Protein 6MU0 (pdb70)

Foldseek 3Di:
DAPEEEEEEEALLCPVLRVVQQVVVVVVVHHYHYPDDPDHDPPDDQLVGLCVRLVVCLVVVLGYAYEYEQQQPPSQVNSLVHQSAQEDEDQALVCLLVCCQQVVGRYYTYHSNRHDSVRVNSSVVNNVPHHHNDDVSVVVNVVVNCVVVPD

CATH classification: 3.40.1400.10

Radius of gyration: 14.33 Å; Cα contacts (8 Å, |Δi|>4): 306; chains: 1; bounding box: 31×39×44 Å

Sequence (151 aa):
HMSFNIFIASDHTGLTLKKIISSSEHLKTKQFNVVDLGPNYFDANDDYPDFAFLVADKVKKNSDKDLGILIGTGVGVCMMAANKVKGVLAALLVVSEKTAALARRQHDNANVLCLSSRFVTDSEENIKIVDDFLKANFEGGRHQRRIIDKIIIRYEKET

Organism: Mycoplasma genitalium (strain ATCC 33530 / DSM 19775 / NCTC 10195 / G37) (NCBI:txid243273)

Structure (mmCIF, N/CA/C/O backbone):
data_6MU0
#
_entry.id   6MU0
#
_cell.length_a   45.350
_cell.length_b   45.350
_cell.length_c   138.510
_cell.angle_alpha   90.000
_cell.angle_beta   90.000
_cell.angle_gamma   90.000
#
_symmetry.space_group_name_H-M   'P 43 21 2'
#
loop_
_entity.id
_entity.type
_entity.pdbx_description
1 polymer 'Probable ribose-5-phosphate isomerase B'
2 non-polymer RIBULOSE-5-PHOSPHATE
3 water water
#
loop_
_atom_site.group_PDB
_atom_site.id
_atom_site.type_symbol
_atom_site.label_atom_id
_atom_site.label_alt_id
_atom_site.label_comp_id
_atom_site.label_asym_id
_atom_site.label_entity_id
_atom_site.label_seq_id
_atom_site.pdbx_PDB_ins_code
_atom_site.Cartn_x
_atom_site.Cartn_y
_atom_site.Cartn_z
_atom_site.occupancy
_atom_site.B_iso_or_equiv
_atom_site.auth_seq_id
_atom_site.auth_comp_id
_atom_site.auth_asym_id
_atom_site.auth_atom_id
_atom_site.pdbx_PDB_model_num
ATOM 1 N N . HIS A 1 8 ? -8.222 1.342 0.603 1.00 44.67 0 HIS A N 1
ATOM 2 C CA . HIS A 1 8 ? -6.845 1.286 0.126 1.00 45.08 0 HIS A CA 1
ATOM 3 C C . HIS A 1 8 ? -5.917 2.026 1.080 1.00 44.81 0 HIS A C 1
ATOM 4 O O . HIS A 1 8 ? -6.334 2.951 1.776 1.00 45.28 0 HIS A O 1
ATOM 6 N N . MET A 1 9 ? -4.651 1.616 1.105 1.00 43.98 1 MET A N 1
ATOM 7 C CA . MET A 1 9 ? -3.688 2.157 2.055 1.00 42.52 1 MET A CA 1
ATOM 8 C C . MET A 1 9 ? -3.092 3.491 1.623 1.00 39.35 1 MET A C 1
ATOM 9 O O . MET A 1 9 ? -2.289 4.058 2.371 1.00 39.98 1 MET A O 1
ATOM 11 N N . SER A 1 10 ? -3.463 4.012 0.456 1.00 35.12 2 SER A N 1
ATOM 12 C CA . SER A 1 10 ? -2.832 5.212 -0.078 1.00 31.71 2 SER A CA 1
ATOM 13 C C . SER A 1 10 ? -3.542 6.505 0.308 1.00 25.58 2 SER A C 1
ATOM 14 O O . SER A 1 10 ? -3.086 7.582 -0.091 1.00 27.40 2 SER A O 1
ATOM 17 N N . PHE A 1 11 ? -4.634 6.439 1.068 1.00 18.31 3 PHE A N 1
ATOM 18 C CA . PHE A 1 11 ? -5.371 7.639 1.438 1.00 13.90 3 PHE A CA 1
ATOM 19 C C . PHE A 1 11 ? -6.062 7.404 2.772 1.00 11.34 3 PHE A C 1
ATOM 20 O O . PHE A 1 11 ? -6.204 6.267 3.227 1.00 12.18 3 PHE A O 1
ATOM 28 N N . ASN A 1 12 ? -6.509 8.499 3.380 1.00 10.57 4 ASN A N 1
ATOM 29 C CA . ASN A 1 12 ? -7.219 8.476 4.647 1.00 9.92 4 ASN A CA 1
ATOM 30 C C . ASN A 1 12 ? -8.668 8.895 4.442 1.00 9.37 4 ASN A C 1
ATOM 31 O O . ASN A 1 12 ? -8.972 9.748 3.602 1.00 9.98 4 ASN A O 1
ATOM 36 N N . ILE A 1 13 ? -9.549 8.284 5.231 1.00 8.90 5 ILE A N 1
ATOM 37 C CA . ILE A 1 13 ? -10.949 8.687 5.347 1.00 9.36 5 ILE A CA 1
ATOM 38 C C . ILE A 1 13 ? -11.135 9.293 6.729 1.00 9.18 5 ILE A C 1
ATOM 39 O O . ILE A 1 13 ? -10.909 8.620 7.742 1.00 10.71 5 ILE A O 1
ATOM 44 N N . PHE A 1 14 ? -11.546 10.555 6.776 1.00 8.09 6 PHE A N 1
ATOM 45 C CA . PHE A 1 14 ? -11.795 11.261 8.027 1.00 8.42 6 PHE A CA 1
ATOM 46 C C . PHE A 1 14 ? -13.297 11.292 8.268 1.00 8.04 6 PHE A C 1
ATOM 47 O O . PHE A 1 14 ? -14.061 11.658 7.371 1.00 9.37 6 PHE A O 1
ATOM 55 N N . ILE A 1 15 ? -13.722 10.919 9.472 1.00 7.72 7 ILE A N 1
ATOM 56 C CA . ILE A 1 15 ? -15.141 10.830 9.795 1.00 7.64 7 ILE A CA 1
ATOM 57 C C . ILE A 1 15 ? -15.431 11.605 11.072 1.00 7.77 7 ILE A C 1
ATOM 58 O O . ILE A 1 15 ? -14.658 11.564 12.035 1.00 8.30 7 ILE A O 1
ATOM 63 N N . ALA A 1 16 ? -16.556 12.314 11.076 1.00 7.19 8 ALA A N 1
ATOM 64 C CA . ALA A 1 16 ? -17.020 13.018 12.259 1.00 7.87 8 ALA A CA 1
ATOM 65 C C . ALA A 1 16 ? -18.533 13.172 12.186 1.00 7.41 8 ALA A C 1
ATOM 66 O O . ALA A 1 16 ? -19.159 12.926 11.152 1.00 7.72 8 ALA A O 1
ATOM 68 N N . SER A 1 17 ? -19.117 13.618 13.293 1.00 8.05 9 SER A N 1
ATOM 69 C CA . SER A 1 17 ? -20.552 13.849 13.356 1.00 7.96 9 SER A CA 1
ATOM 70 C C . SER A 1 17 ? -20.809 14.973 14.344 1.00 8.00 9 SER A C 1
ATOM 71 O O . SER A 1 17 ? -19.881 15.527 14.934 1.00 9.26 9 SER A O 1
ATOM 74 N N . ASP A 1 18 ? -22.080 15.315 14.539 1.00 7.78 10 ASP A N 1
ATOM 75 C CA . ASP A 1 18 ? -22.461 15.976 15.775 1.00 8.60 10 ASP A CA 1
ATOM 76 C C . ASP A 1 18 ? -23.056 14.942 16.729 1.00 8.24 10 ASP A C 1
ATOM 77 O O . ASP A 1 18 ? -22.997 13.728 16.488 1.00 8.14 10 ASP A O 1
ATOM 82 N N . HIS A 1 19 ? -23.636 15.432 17.827 1.00 8.19 11 HIS A N 1
ATOM 83 C CA . HIS A 1 19 ? -24.209 14.569 18.853 1.00 8.89 11 HIS A CA 1
ATOM 84 C C . HIS A 1 19 ? -25.272 13.616 18.327 1.00 8.98 11 HIS A C 1
ATOM 85 O O . HIS A 1 19 ? -25.573 12.632 19.008 1.00 11.29 11 HIS A O 1
ATOM 92 N N . THR A 1 20 ? -25.872 13.890 17.164 1.00 8.18 12 THR A N 1
ATOM 93 C CA . THR A 1 20 ? -26.940 13.026 16.668 1.00 8.82 12 THR A CA 1
ATOM 94 C C . THR A 1 20 ? -26.420 11.740 16.047 1.00 9.59 12 THR A C 1
ATOM 95 O O . THR A 1 20 ? -27.221 10.838 15.785 1.00 11.04 12 THR A O 1
ATOM 99 N N . GLY A 1 21 ? -25.122 11.640 15.783 1.00 9.74 13 GLY A N 1
ATOM 100 C CA . GLY A 1 21 ? -24.641 10.584 14.916 1.00 9.85 13 GLY A CA 1
ATOM 101 C C . GLY A 1 21 ? -23.568 9.667 15.468 1.00 9.32 13 GLY A C 1
ATOM 102 O O . GLY A 1 21 ? -22.869 9.016 14.687 1.00 9.83 13 GLY A O 1
ATOM 103 N N . LEU A 1 22 ? -23.435 9.573 16.797 1.00 9.91 14 LEU A N 1
ATOM 104 C CA . LEU A 1 22 ? -22.308 8.831 17.361 1.00 10.45 14 LEU A CA 1
ATOM 105 C C . LEU A 1 22 ? -22.397 7.334 17.083 1.00 10.07 14 LEU A C 1
ATOM 106 O O . LEU A 1 22 ? -21.375 6.693 16.804 1.00 10.37 14 LEU A O 1
ATOM 111 N N . THR A 1 23 ? -23.590 6.745 17.208 1.00 10.43 15 THR A N 1
ATOM 112 C CA . THR A 1 23 ? -23.722 5.311 16.966 1.00 11.62 15 THR A CA 1
ATOM 113 C C . THR A 1 23 ? -23.396 4.979 15.514 1.00 9.88 15 THR A C 1
ATOM 114 O O . THR A 1 23 ? -22.636 4.047 15.227 1.00 10.87 15 THR A O 1
ATOM 118 N N . LEU A 1 24 ? -23.973 5.736 14.580 1.00 10.17 16 LEU A N 1
ATOM 119 C CA . LEU A 1 24 ? -23.696 5.507 13.168 1.00 9.80 16 LEU A CA 1
ATOM 120 C C . LEU A 1 24 ? -22.220 5.710 12.856 1.00 8.68 16 LEU A C 1
ATOM 121 O O . LEU A 1 24 ? -21.631 4.943 12.085 1.00 9.00 16 LEU A O 1
ATOM 126 N N . LYS A 1 25 ? -21.602 6.734 13.451 1.00 8.97 17 LYS A N 1
ATOM 127 C CA . LYS A 1 25 ? -20.188 6.986 13.198 1.00 8.55 17 LYS A CA 1
ATOM 128 C C . LYS A 1 25 ? -19.334 5.779 13.573 1.00 8.43 17 LYS A C 1
ATOM 129 O O . LYS A 1 25 ? -18.441 5.384 12.814 1.00 9.24 17 LYS A O 1
ATOM 135 N N . LYS A 1 26 ? -19.588 5.177 14.742 1.00 8.81 18 LYS A N 1
ATOM 136 C CA . LYS A 1 26 ? -18.807 3.997 15.117 1.00 10.03 18 LYS A CA 1
ATOM 137 C C . LYS A 1 26 ? -19.080 2.828 14.178 1.00 9.34 18 LYS A C 1
ATOM 138 O O . LYS A 1 26 ? -18.154 2.103 13.795 1.00 9.94 18 LYS A O 1
ATOM 144 N N . ILE A 1 27 ? -20.347 2.606 13.819 1.00 9.58 19 ILE A N 1
ATOM 145 C CA . ILE A 1 27 ? -20.676 1.537 12.880 1.00 9.68 19 ILE A CA 1
ATOM 146 C C . ILE A 1 27 ? -19.897 1.705 11.580 1.00 9.79 19 ILE A C 1
ATOM 147 O O . ILE A 1 27 ? -19.282 0.758 11.074 1.00 9.95 19 ILE A O 1
ATOM 152 N N . ILE A 1 28 ? -19.934 2.907 10.999 1.00 9.09 20 ILE A N 1
ATOM 153 C CA . ILE A 1 28 ? -19.240 3.135 9.732 1.00 8.90 20 ILE A CA 1
ATOM 154 C C . ILE A 1 28 ? -17.733 2.991 9.902 1.00 8.57 20 ILE A C 1
ATOM 155 O O . ILE A 1 28 ? -17.056 2.340 9.092 1.00 9.60 20 ILE A O 1
ATOM 160 N N . SER A 1 29 ? -17.179 3.595 10.956 1.00 8.96 21 SER A N 1
ATOM 161 C CA A SER A 1 29 ? -15.734 3.557 11.147 0.68 9.74 21 SER A CA 1
ATOM 162 C CA B SER A 1 29 ? -15.733 3.557 11.143 0.12 9.32 21 SER A CA 1
ATOM 163 C CA C SER A 1 29 ? -15.732 3.557 11.155 0.20 9.28 21 SER A CA 1
ATOM 164 C C . SER A 1 29 ? -15.231 2.123 11.267 1.00 9.35 21 SER A C 1
ATOM 165 O O . SER A 1 29 ? -14.263 1.735 10.604 1.00 10.21 21 SER A O 1
ATOM 172 N N . GLU A 1 30 ? -15.883 1.3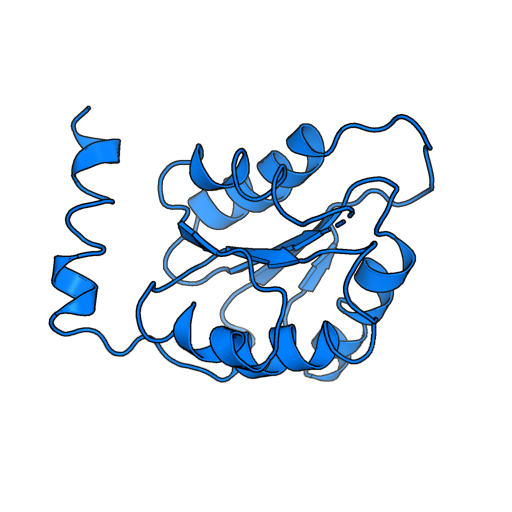19 12.104 1.00 9.73 22 GLU A N 1
ATOM 173 C CA . GLU A 1 30 ? -15.434 -0.057 12.289 1.00 10.04 22 GLU A CA 1
ATOM 174 C C . GLU A 1 30 ? -15.671 -0.902 11.040 1.00 10.14 22 GLU A C 1
ATOM 175 O O . GLU A 1 30 ? -14.855 -1.772 10.709 1.00 10.98 22 GLU A O 1
ATOM 181 N N . HIS A 1 31 ? -16.782 -0.662 10.339 1.00 10.37 23 HIS A N 1
ATOM 182 C CA . HIS A 1 31 ? -17.040 -1.334 9.068 1.00 10.58 23 HIS A CA 1
ATOM 183 C C . HIS A 1 31 ? -15.900 -1.095 8.081 1.00 10.62 23 HIS A C 1
ATOM 184 O O . HIS A 1 31 ? -15.385 -2.032 7.451 1.00 12.00 23 HIS A O 1
ATOM 191 N N . LEU A 1 32 ? -15.482 0.162 7.941 1.00 10.30 24 LEU A N 1
ATOM 192 C CA . LEU A 1 32 ? -14.435 0.496 6.983 1.00 10.66 24 LEU A CA 1
ATOM 193 C C . LEU A 1 32 ? -13.066 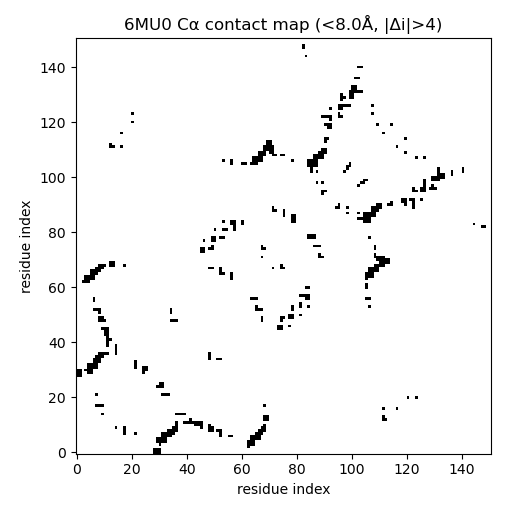0.016 7.451 1.00 11.21 24 LEU A C 1
ATOM 194 O O . LEU A 1 32 ? -12.233 -0.393 6.631 1.00 11.71 24 LEU A O 1
ATOM 199 N N . LYS A 1 33 ? -12.806 0.051 8.760 1.00 10.56 25 LYS A N 1
ATOM 200 C CA . LYS A 1 33 ? -11.545 -0.498 9.253 1.00 10.81 25 LYS A CA 1
ATOM 201 C C . LYS A 1 33 ? -11.428 -1.985 8.936 1.00 12.90 25 LYS A C 1
ATOM 202 O O . LYS A 1 33 ? -10.356 -2.467 8.550 1.00 13.99 25 LYS A O 1
ATOM 208 N N . THR A 1 34 ? -12.523 -2.730 9.082 1.00 14.02 26 THR A N 1
ATOM 209 C CA . THR A 1 34 ? -12.490 -4.149 8.745 1.00 15.83 26 THR A CA 1
ATOM 210 C C . THR A 1 34 ? -12.176 -4.366 7.271 1.00 17.27 26 THR A C 1
ATOM 211 O O . THR A 1 34 ? -11.504 -5.341 6.914 1.00 18.98 26 THR A O 1
ATOM 215 N N . LYS A 1 35 ? -12.626 -3.460 6.409 1.00 17.33 27 LYS A N 1
ATOM 216 C CA . LYS A 1 35 ? -12.336 -3.511 4.983 1.00 19.25 27 LYS A CA 1
ATOM 217 C C . LYS A 1 35 ? -10.956 -2.977 4.639 1.00 19.12 27 LYS A C 1
ATOM 218 O O . LYS A 1 35 ? -10.643 -2.833 3.450 1.00 21.42 27 LYS A O 1
ATOM 224 N N . GLN A 1 36 ? -10.140 -2.674 5.648 1.00 17.19 28 GLN A N 1
ATOM 225 C CA . GLN A 1 36 ? -8.741 -2.287 5.498 1.00 17.16 28 GLN A CA 1
ATOM 226 C C . GLN A 1 36 ? -8.567 -0.869 4.977 1.00 15.49 28 GLN A C 1
ATOM 227 O O . GLN A 1 36 ? -7.508 -0.536 4.435 1.00 17.65 28 GLN A O 1
ATOM 233 N N . PHE A 1 37 ? -9.582 -0.022 5.118 1.00 12.80 29 PHE A N 1
ATOM 234 C CA . PHE A 1 37 ? -9.378 1.390 4.860 1.00 12.17 29 PHE A CA 1
ATOM 235 C C . PHE A 1 37 ? -8.653 2.028 6.040 1.00 10.93 29 PHE A C 1
ATOM 236 O O . PHE A 1 37 ? -8.678 1.519 7.167 1.00 11.80 29 PHE A O 1
ATOM 244 N N . ASN A 1 38 ? -7.994 3.148 5.761 1.00 11.06 30 ASN A N 1
ATOM 245 C CA . ASN A 1 38 ? -7.414 4.001 6.791 1.00 10.90 30 ASN A CA 1
ATOM 246 C C . ASN A 1 38 ? -8.502 4.975 7.221 1.00 10.46 30 ASN A C 1
ATOM 247 O O . ASN A 1 38 ? -8.937 5.811 6.424 1.00 11.64 30 ASN A O 1
ATOM 252 N N . VAL A 1 39 ? -8.954 4.857 8.468 1.00 9.91 31 VAL A N 1
ATOM 253 C CA . VAL A 1 39 ? -10.126 5.580 8.947 1.00 9.72 31 VAL A CA 1
ATOM 254 C C . VAL A 1 39 ? -9.740 6.359 10.189 1.00 9.65 31 VAL A C 1
ATOM 255 O O . VAL A 1 39 ? -9.157 5.798 11.124 1.00 11.04 31 VAL A O 1
ATOM 259 N N . VAL A 1 40 ? -10.104 7.638 10.207 1.00 8.85 32 VAL A N 1
ATOM 260 C CA . VAL A 1 40 ? -9.687 8.583 11.235 1.00 9.64 32 VAL A CA 1
ATOM 261 C C . VAL A 1 40 ? -10.952 9.220 11.809 1.00 9.12 32 VAL A C 1
ATOM 262 O O . VAL A 1 40 ? -11.542 10.109 11.186 1.00 9.79 32 VAL A O 1
ATOM 266 N N . ASP A 1 41 ? -11.363 8.782 13.001 1.00 9.73 33 ASP A N 1
ATOM 267 C CA . ASP A 1 41 ? -12.531 9.328 13.688 1.00 9.48 33 ASP A CA 1
ATOM 268 C C . ASP A 1 41 ? -12.100 10.589 14.429 1.00 9.03 33 ASP A C 1
ATOM 269 O O . ASP A 1 41 ? -11.348 10.518 15.408 1.00 10.27 33 ASP A O 1
ATOM 274 N N . LEU A 1 42 ? -12.564 11.744 13.953 1.00 8.80 34 LEU A N 1
ATOM 275 C CA . LEU A 1 42 ? -12.196 13.032 14.521 1.00 9.96 34 LEU A CA 1
ATOM 276 C C . LEU A 1 42 ? -13.146 13.492 15.615 1.00 10.88 34 LEU A C 1
ATOM 277 O O . LEU A 1 42 ? -12.999 14.611 16.116 1.00 13.14 34 LEU A O 1
ATOM 282 N N . GLY A 1 43 ? -14.102 12.661 16.006 1.00 9.95 35 GLY A N 1
ATOM 283 C CA . GLY A 1 43 ? -14.976 12.974 17.106 1.00 10.14 35 GLY A CA 1
ATOM 284 C C . GLY A 1 43 ? -16.365 13.374 16.649 1.00 9.44 35 GLY A C 1
ATOM 285 O O . GLY A 1 43 ? -16.667 13.413 15.450 1.00 9.26 35 GLY A O 1
ATOM 286 N N . PRO A 1 44 ? -17.250 13.688 17.610 1.00 10.07 36 PRO A N 1
ATOM 287 C CA . PRO A 1 44 ? -17.006 13.645 19.056 1.00 10.97 36 PRO A CA 1
ATOM 288 C C . PRO A 1 44 ? -16.890 12.218 19.588 1.00 9.92 36 PRO A C 1
ATOM 289 O O . PRO A 1 44 ? -17.350 11.263 18.964 1.00 10.09 36 PRO A O 1
ATOM 293 N N . ASN A 1 45 ? -16.257 12.095 20.750 1.00 10.22 37 ASN A N 1
ATOM 294 C CA . ASN A 1 45 ? -15.979 10.806 21.367 1.00 10.99 37 ASN A CA 1
ATOM 295 C C . ASN A 1 45 ? -16.891 10.512 22.546 1.00 10.83 37 ASN A C 1
ATOM 296 O O . ASN A 1 45 ? -16.801 9.432 23.145 1.00 12.27 37 ASN A O 1
ATOM 301 N N . TYR A 1 46 ? -17.763 11.449 22.891 1.00 10.98 38 TYR A N 1
ATOM 302 C CA . TYR A 1 46 ? -18.803 11.221 23.877 1.00 11.60 38 TYR A CA 1
ATOM 303 C C . TYR A 1 46 ? -19.954 12.154 23.538 1.00 10.69 38 TYR A C 1
ATOM 304 O O . TYR A 1 46 ? -19.814 13.084 22.739 1.00 11.12 38 TYR A O 1
ATOM 313 N N . PHE A 1 47 ? -21.094 11.899 24.158 1.00 10.44 39 PHE A N 1
ATOM 314 C CA . PHE A 1 47 ? -22.329 12.580 23.804 1.00 10.22 39 PHE A CA 1
ATOM 315 C C . PHE A 1 47 ? -22.475 13.906 24.546 1.00 10.04 39 PHE A C 1
ATOM 316 O O . PHE A 1 47 ? -22.393 13.959 25.781 1.00 10.92 39 PHE A O 1
ATOM 324 N N . ASP A 1 48 ? -22.737 14.964 23.781 1.00 9.69 40 ASP A N 1
ATOM 325 C CA . ASP A 1 48 ? -23.078 16.286 24.301 1.00 10.36 40 ASP A CA 1
ATOM 326 C C . ASP A 1 48 ? -24.272 16.764 23.488 1.00 10.00 40 ASP A C 1
ATOM 327 O O . ASP A 1 48 ? -24.111 17.148 22.326 1.00 9.91 40 ASP A O 1
ATOM 332 N N . ALA A 1 49 ? -25.458 16.749 24.103 1.00 9.88 41 ALA A N 1
ATOM 333 C CA . ALA A 1 49 ? -26.707 17.034 23.398 1.00 10.15 41 ALA A CA 1
ATOM 334 C C . ALA A 1 49 ? -26.704 18.383 22.694 1.00 10.12 41 ALA A C 1
ATOM 335 O O . ALA A 1 49 ? -27.521 18.591 21.791 1.00 10.39 41 ALA A O 1
ATOM 337 N N . ASN A 1 50 ? -25.828 19.303 23.098 1.00 10.03 42 ASN A N 1
ATOM 338 C CA . ASN A 1 50 ? -25.832 20.666 22.582 1.00 10.31 42 ASN A CA 1
ATOM 339 C C . ASN A 1 50 ? -24.689 20.974 21.624 1.00 10.18 42 ASN A C 1
ATOM 340 O O . ASN A 1 50 ? -24.559 22.131 21.208 1.00 10.63 42 ASN A O 1
ATOM 345 N N . ASP A 1 51 ? -23.866 19.989 21.257 1.00 9.25 43 ASP A N 1
ATOM 346 C CA . ASP A 1 51 ? -22.688 20.316 20.453 1.00 9.53 43 ASP A CA 1
ATOM 347 C C . ASP A 1 51 ? -23.074 20.715 19.028 1.00 8.50 43 ASP A C 1
ATOM 348 O O . ASP A 1 51 ? -24.213 20.543 18.587 1.00 9.00 43 ASP A O 1
ATOM 353 N N . ASP A 1 52 ? -22.100 21.280 18.315 1.00 8.49 44 ASP A N 1
ATOM 354 C CA . ASP A 1 52 ? -22.355 22.081 17.120 1.00 9.26 44 ASP A CA 1
ATOM 355 C C . ASP A 1 52 ? -21.706 21.436 15.899 1.00 8.70 44 ASP A C 1
ATOM 356 O O . ASP A 1 52 ? -20.475 21.397 15.795 1.00 9.63 44 ASP A O 1
ATOM 361 N N . TYR A 1 53 ? -22.533 21.002 14.946 1.00 8.19 45 TYR A N 1
ATOM 362 C CA . TYR A 1 53 ? -22.020 20.322 13.756 1.00 8.53 45 TYR A CA 1
ATOM 363 C C . TYR A 1 53 ? -20.939 21.087 12.990 1.00 7.97 45 TYR A C 1
ATOM 364 O O . TYR A 1 53 ? -20.050 20.423 12.436 1.00 8.63 45 TYR A O 1
ATOM 373 N N . PRO A 1 54 ? -20.937 22.426 12.885 1.00 8.47 46 PRO A N 1
ATOM 374 C CA . PRO A 1 54 ? -19.864 23.051 12.092 1.00 8.88 46 PRO A CA 1
ATOM 375 C C . PRO A 1 54 ? -18.484 22.742 12.617 1.00 8.87 46 PRO A C 1
ATOM 376 O O . PRO A 1 54 ? -17.541 22.608 11.827 1.00 9.55 46 PRO A O 1
ATOM 380 N N . ASP A 1 55 ? -18.331 22.626 13.937 1.00 9.04 47 ASP A N 1
ATOM 381 C CA . ASP A 1 55 ? -17.010 22.366 14.490 1.00 9.53 47 ASP A CA 1
ATOM 382 C C . ASP A 1 55 ? -16.440 21.078 13.926 1.00 10.02 47 ASP A C 1
ATOM 383 O O . ASP A 1 55 ? -15.270 21.018 13.528 1.00 11.06 47 ASP A O 1
ATOM 388 N N . PHE A 1 56 ? -17.274 20.049 13.837 1.00 8.95 48 PHE A N 1
ATOM 389 C CA . PHE A 1 56 ? -16.829 18.751 13.357 1.00 9.19 48 PHE A CA 1
ATOM 390 C C . PHE A 1 56 ? -16.733 18.703 11.840 1.00 8.54 48 PHE A C 1
ATOM 391 O O . PHE A 1 56 ? -15.831 18.046 11.298 1.00 9.07 48 PHE A O 1
ATOM 399 N N . ALA A 1 57 ? -17.625 19.413 11.144 1.00 8.48 49 ALA A N 1
ATOM 400 C CA . ALA A 1 57 ? -17.518 19.505 9.694 1.00 8.05 49 ALA A CA 1
ATOM 401 C C . ALA A 1 57 ? -16.191 20.123 9.291 1.00 8.24 49 ALA A C 1
ATOM 402 O O . ALA A 1 57 ? -15.530 19.635 8.369 1.00 8.61 49 ALA A O 1
ATOM 404 N N . PHE A 1 58 ? -15.770 21.183 9.984 1.00 8.39 50 PHE A N 1
ATOM 405 C CA . PHE A 1 58 ? -14.508 21.811 9.612 1.00 9.48 50 PHE A CA 1
ATOM 406 C C . PHE A 1 58 ? -13.304 20.945 9.971 1.00 9.27 50 PHE A C 1
ATOM 407 O O . PHE A 1 58 ? -12.298 20.979 9.258 1.00 10.46 50 PHE A O 1
ATOM 415 N N . LEU A 1 59 ? -13.380 20.160 11.049 1.00 9.89 51 LEU A N 1
ATOM 416 C CA . LEU A 1 59 ? -12.291 19.233 11.344 1.00 10.32 51 LEU A CA 1
ATOM 417 C C . LEU A 1 59 ? -12.052 18.288 10.175 1.00 9.91 51 LEU A C 1
ATOM 418 O O . LEU A 1 59 ? -10.915 18.093 9.735 1.00 10.85 51 LEU A O 1
ATOM 423 N N . VAL A 1 60 ? -13.121 17.685 9.658 1.00 9.15 52 VAL A N 1
ATOM 424 C CA . VAL A 1 60 ? -12.991 16.756 8.539 1.00 9.03 52 VAL A CA 1
ATOM 425 C C . VAL A 1 60 ? -12.584 17.496 7.274 1.00 8.53 52 VAL A C 1
ATOM 426 O O . VAL A 1 60 ? -11.663 17.085 6.560 1.00 9.48 52 VAL A O 1
ATOM 430 N N . ALA A 1 61 ? -13.303 18.573 6.950 1.00 8.99 53 ALA A N 1
ATOM 431 C CA . ALA A 1 61 ? -13.087 19.240 5.674 1.00 9.05 53 ALA A CA 1
ATOM 432 C C . ALA A 1 61 ? -11.698 19.863 5.593 1.00 9.37 53 ALA A C 1
ATOM 433 O O . ALA A 1 61 ? -11.068 19.843 4.528 1.00 9.92 53 ALA A O 1
ATOM 435 N N . ASP A 1 62 ? -11.198 20.418 6.701 1.00 10.14 54 ASP A N 1
ATOM 436 C CA . ASP A 1 62 ? -9.848 20.969 6.684 1.00 11.63 54 ASP A CA 1
ATOM 437 C C . ASP A 1 62 ? -8.800 19.889 6.443 1.00 12.16 54 ASP A C 1
ATOM 438 O O . ASP A 1 62 ? -7.765 20.168 5.833 1.00 13.88 54 ASP A O 1
ATOM 443 N N . LYS A 1 63 ? -9.043 18.654 6.902 1.00 11.31 55 LYS A N 1
ATOM 444 C CA . LYS A 1 63 ? -8.125 17.562 6.579 1.00 10.95 55 LYS A CA 1
ATOM 445 C C . LYS A 1 63 ? -8.202 17.206 5.100 1.00 10.36 55 LYS A C 1
ATOM 446 O O . LYS A 1 63 ? -7.171 17.049 4.432 1.00 11.86 55 LYS A O 1
ATOM 452 N N . VAL A 1 64 ? -9.421 17.055 4.570 1.00 10.39 56 VAL A N 1
ATOM 453 C CA . VAL A 1 64 ? -9.574 16.713 3.159 1.00 10.68 56 VAL A CA 1
ATOM 454 C C . VAL A 1 64 ? -8.921 17.770 2.278 1.00 10.80 56 VAL A C 1
ATOM 455 O O . VAL A 1 64 ? -8.272 17.446 1.279 1.00 11.45 56 VAL A O 1
ATOM 459 N N . LYS A 1 65 ? -9.043 19.047 2.665 1.00 11.04 57 LYS A N 1
ATOM 460 C CA . LYS A 1 65 ? -8.440 20.151 1.919 1.00 12.09 57 LYS A CA 1
ATOM 461 C C . LYS A 1 65 ? -6.944 19.955 1.682 1.00 12.41 57 LYS A C 1
ATOM 462 O O . LYS A 1 65 ? -6.421 20.402 0.656 1.00 13.39 57 LYS A O 1
ATOM 468 N N . LYS A 1 66 ? -6.238 19.306 2.616 1.00 11.94 58 LYS A N 1
ATOM 469 C CA . LYS A 1 66 ? -4.796 19.093 2.493 1.00 12.98 58 LYS A CA 1
ATOM 470 C C . LYS A 1 66 ? -4.439 18.028 1.461 1.00 11.87 58 LYS A C 1
ATOM 471 O O . LYS A 1 66 ? -3.303 18.002 0.971 1.00 13.22 58 LYS A O 1
ATOM 477 N N . ASN A 1 67 ? -5.368 17.132 1.141 1.00 11.32 59 ASN A N 1
ATOM 478 C CA . ASN A 1 67 ? -5.135 16.069 0.176 1.00 11.13 59 ASN A CA 1
ATOM 479 C C . ASN A 1 67 ? -6.420 15.836 -0.612 1.00 10.58 59 ASN A C 1
ATOM 480 O O . ASN A 1 67 ? -6.976 14.746 -0.630 1.00 10.71 59 ASN A O 1
ATOM 485 N N . SER A 1 68 ? -6.877 16.882 -1.304 1.00 10.55 60 SER A N 1
ATOM 486 C CA . SER A 1 68 ? -8.242 16.899 -1.817 1.00 10.89 60 SER A CA 1
ATOM 487 C C . SER A 1 68 ? -8.452 15.931 -2.966 1.00 10.47 60 SER A C 1
ATOM 488 O O . SER A 1 68 ? -9.603 15.605 -3.272 1.00 11.69 60 SER A O 1
ATOM 491 N N . ASP A 1 69 ? -7.374 15.466 -3.593 1.00 11.15 61 ASP A N 1
ATOM 492 C CA . ASP A 1 69 ? -7.425 14.529 -4.701 1.00 12.07 61 ASP A CA 1
ATOM 493 C C . ASP A 1 69 ? -7.366 13.075 -4.259 1.00 12.19 61 ASP A C 1
ATOM 494 O O . ASP A 1 69 ? -7.537 12.188 -5.101 1.00 15.82 61 ASP A O 1
ATOM 499 N N . LYS A 1 70 ? -7.131 12.808 -2.971 1.00 11.41 62 LYS A N 1
ATOM 500 C CA . LYS A 1 70 ? -6.984 11.434 -2.497 1.00 13.40 62 LYS A CA 1
ATOM 501 C C . LYS A 1 70 ? -7.805 11.135 -1.246 1.00 11.40 62 LYS A C 1
ATOM 502 O O . LYS A 1 70 ? -8.452 10.089 -1.160 1.00 12.90 62 LYS A O 1
ATOM 504 N N . ASP A 1 71 ? -7.757 12.017 -0.255 1.00 10.46 63 ASP A N 1
ATOM 505 C CA . ASP A 1 71 ? -8.433 11.737 0.998 1.00 9.73 63 ASP A CA 1
ATOM 506 C C . ASP A 1 71 ? -9.928 12.005 0.867 1.00 9.22 63 ASP A C 1
ATOM 507 O O . ASP A 1 71 ?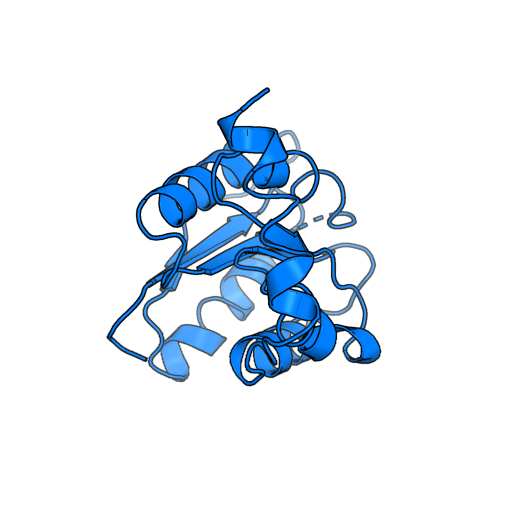 -10.385 12.739 -0.014 1.00 10.11 63 ASP A O 1
ATOM 512 N N . LEU A 1 72 ? -10.695 11.380 1.754 1.00 8.99 64 LEU A N 1
ATOM 513 C CA . LEU A 1 72 ? -12.142 11.511 1.744 1.00 8.75 64 LEU A CA 1
ATOM 514 C C . LEU A 1 72 ? -12.633 11.844 3.142 1.00 8.06 64 LEU A C 1
ATOM 515 O O . LEU A 1 72 ? -11.969 11.557 4.142 1.00 9.30 64 LEU A O 1
ATOM 520 N N . GLY A 1 73 ? -13.816 12.442 3.190 1.00 8.36 65 GLY A N 1
ATOM 521 C CA . GLY A 1 73 ? -14.479 12.713 4.448 1.00 8.17 65 GLY A CA 1
ATOM 522 C C . GLY A 1 73 ? -15.874 12.123 4.470 1.00 7.37 65 GLY A C 1
ATOM 523 O O . GLY A 1 73 ? -16.529 11.986 3.436 1.00 7.89 65 GLY A O 1
ATOM 524 N N . ILE A 1 74 ? -16.316 11.772 5.679 1.00 7.15 66 ILE A N 1
ATOM 525 C CA . ILE A 1 74 ? -17.688 11.353 5.940 1.00 7.04 66 ILE A CA 1
ATOM 526 C C . ILE A 1 74 ? -18.185 12.178 7.119 1.00 7.03 66 ILE A C 1
ATOM 527 O O . ILE A 1 74 ? -17.534 12.223 8.171 1.00 7.59 66 ILE A O 1
ATOM 532 N N . LEU A 1 75 ? -19.318 12.852 6.935 1.00 7.08 67 LEU A N 1
ATOM 533 C CA . LEU A 1 75 ? -19.881 13.725 7.955 1.00 7.20 67 LEU A CA 1
ATOM 534 C C . LEU A 1 75 ? -21.349 13.386 8.164 1.00 7.21 67 LEU A C 1
ATOM 535 O O . LEU A 1 75 ? -22.094 13.171 7.201 1.00 7.79 67 LEU A O 1
ATOM 540 N N . ILE A 1 76 ? -21.754 13.356 9.433 1.00 7.13 68 ILE A N 1
ATOM 541 C CA . ILE A 1 76 ? -23.091 12.941 9.825 1.00 7.50 68 ILE A CA 1
ATOM 542 C C . ILE A 1 76 ? -23.753 14.007 10.695 1.00 7.33 68 ILE A C 1
ATOM 543 O O . ILE A 1 76 ? -23.158 14.473 11.666 1.00 8.05 68 ILE A O 1
ATOM 556 N N . GLY A 1 78 ? -28.199 15.450 11.740 1.00 7.22 70 GLY A N 1
ATOM 557 C CA . GLY A 1 78 ? -29.602 15.058 11.676 1.00 7.37 70 GLY A CA 1
ATOM 558 C C . GLY A 1 78 ? -30.127 14.800 10.271 1.00 7.41 70 GLY A C 1
ATOM 559 O O . GLY A 1 78 ? -30.717 13.743 10.008 1.00 7.42 70 GLY A O 1
ATOM 560 N N . THR A 1 79 ? -29.919 15.759 9.366 1.00 7.75 71 THR A N 1
ATOM 561 C CA . THR A 1 79 ? -30.391 15.654 7.988 1.00 7.98 71 THR A CA 1
ATOM 562 C C . THR A 1 79 ? -29.264 15.532 6.972 1.00 7.37 71 THR A C 1
ATOM 563 O O . THR A 1 79 ? -29.530 15.176 5.819 1.00 7.84 71 THR A O 1
ATOM 567 N N . GLY A 1 80 ? -28.025 15.833 7.367 1.00 7.60 72 GLY A N 1
ATOM 568 C CA . GLY A 1 80 ? -26.905 15.976 6.463 1.00 7.97 72 GLY A CA 1
ATOM 569 C C . GLY A 1 80 ? -26.688 17.383 5.938 1.00 7.28 72 GLY A C 1
ATOM 570 O O . GLY A 1 80 ? -25.626 17.662 5.378 1.00 8.08 72 GLY A O 1
ATOM 571 N N . VAL A 1 81 ? -27.662 18.280 6.102 1.00 6.83 73 VAL A N 1
ATOM 572 C CA . VAL A 1 81 ? -27.598 19.586 5.446 1.00 7.18 73 VAL A CA 1
ATOM 573 C C . VAL A 1 81 ? -26.495 20.457 6.031 1.00 7.19 73 VAL A C 1
ATOM 574 O O . VAL A 1 81 ? -25.735 21.091 5.292 1.00 8.14 73 VAL A O 1
ATOM 578 N N . GLY A 1 82 ? -26.441 20.561 7.359 1.00 7.15 74 GLY A N 1
ATOM 579 C CA . GLY A 1 82 ? -25.532 21.512 7.978 1.00 8.19 74 GLY A CA 1
ATOM 580 C C . GLY A 1 82 ? -24.074 21.205 7.703 1.00 7.25 74 GLY A C 1
ATOM 581 O O . GLY A 1 82 ? -23.295 22.093 7.334 1.00 7.83 74 GLY A O 1
ATOM 582 N N . VAL A 1 83 ? -23.684 19.939 7.876 1.00 7.50 75 VAL A N 1
ATOM 583 C CA . VAL A 1 83 ? -22.303 19.559 7.592 1.00 7.64 75 VAL A CA 1
ATOM 584 C C . VAL A 1 83 ? -21.977 19.740 6.120 1.00 7.60 75 VAL A C 1
ATOM 585 O O . VAL A 1 83 ? -20.831 20.037 5.769 1.00 8.03 75 VAL A O 1
ATOM 589 N N . CYS A 1 84 ? -22.967 19.571 5.236 1.00 7.49 76 CYS A N 1
ATOM 590 C CA . CYS A 1 84 ? -22.742 19.776 3.807 1.00 7.73 76 CYS A CA 1
ATOM 591 C C . CYS A 1 84 ? -22.490 21.249 3.496 1.00 7.53 76 CYS A C 1
ATOM 592 O O . CYS A 1 84 ? -21.563 21.580 2.745 1.00 8.28 76 CYS A O 1
ATOM 595 N N . MET A 1 85 ? -23.308 22.148 4.061 1.00 7.91 77 MET A N 1
ATOM 596 C CA A MET A 1 85 ? -23.077 23.584 3.888 0.61 8.15 77 MET A CA 1
ATOM 597 C CA B MET A 1 85 ? -23.068 23.573 3.859 0.39 8.17 77 MET A CA 1
ATOM 598 C C . MET A 1 85 ? -21.690 23.966 4.371 1.00 8.03 77 MET A C 1
ATOM 599 O O . MET A 1 85 ? -20.938 24.670 3.682 1.00 9.24 77 MET A O 1
ATOM 608 N N . ALA A 1 86 ? -21.348 23.525 5.579 1.00 7.89 78 ALA A N 1
ATOM 609 C CA . ALA A 1 86 ? -20.075 23.892 6.185 1.00 8.67 78 ALA A CA 1
ATOM 610 C C . ALA A 1 86 ? -18.900 23.318 5.404 1.00 8.25 78 ALA A C 1
ATOM 611 O O . ALA A 1 86 ? -17.955 24.042 5.067 1.00 8.84 78 ALA A O 1
ATOM 613 N N . ALA A 1 87 ? -18.943 22.020 5.090 1.00 8.16 79 ALA A N 1
ATOM 614 C CA . ALA A 1 87 ? -17.817 21.404 4.396 1.00 8.15 79 ALA A CA 1
ATOM 615 C C . ALA A 1 87 ? -17.569 22.061 3.046 1.00 8.43 79 ALA A C 1
ATOM 616 O O . ALA A 1 87 ? -16.417 22.236 2.638 1.00 8.57 79 ALA A O 1
ATOM 618 N N . ASN A 1 88 ? -18.638 22.430 2.334 1.00 7.88 80 ASN A N 1
ATOM 619 C CA . ASN A 1 88 ? -18.472 23.063 1.032 1.00 7.95 80 ASN A CA 1
ATOM 620 C C . ASN A 1 88 ? -17.867 24.461 1.118 1.00 8.69 80 ASN A C 1
ATOM 621 O O . ASN A 1 88 ? -17.398 24.971 0.099 1.00 9.56 80 ASN A O 1
ATOM 626 N N . LYS A 1 89 ? -17.833 25.084 2.300 1.00 8.85 81 LYS A N 1
ATOM 627 C CA . LYS A 1 89 ? -17.127 26.353 2.422 1.00 9.37 81 LYS A CA 1
ATOM 628 C C . LYS A 1 89 ? -15.618 26.187 2.307 1.00 9.99 81 LYS A C 1
ATOM 629 O O . LYS A 1 89 ? -14.918 27.172 2.060 1.00 11.35 81 LYS A O 1
ATOM 635 N N . VAL A 1 90 ? -15.103 24.976 2.475 1.00 9.69 82 VAL A N 1
ATOM 636 C CA . VAL A 1 90 ? -13.671 24.731 2.569 1.00 9.80 82 VAL A CA 1
ATOM 637 C C . VAL A 1 90 ? -13.084 24.570 1.171 1.00 10.01 82 VAL A C 1
ATOM 638 O O . VAL A 1 90 ? -13.638 23.856 0.324 1.00 9.99 82 VAL A O 1
ATOM 642 N N . LYS A 1 91 ? -11.953 25.234 0.934 1.00 10.90 83 LYS A N 1
ATOM 643 C CA . LYS A 1 91 ? -11.302 25.189 -0.369 1.00 12.30 83 LYS A CA 1
ATOM 644 C C . LYS A 1 91 ? -10.942 23.762 -0.751 1.00 11.79 83 LYS A C 1
ATOM 645 O O . LYS A 1 91 ? -10.362 23.014 0.042 1.00 13.40 83 LYS A O 1
ATOM 651 N N . GLY A 1 92 ? -11.285 23.388 -1.983 1.00 11.46 84 GLY A N 1
ATOM 652 C CA . GLY A 1 92 ? -10.964 22.078 -2.497 1.00 12.25 84 GLY A CA 1
ATOM 653 C C . GLY A 1 92 ? -11.934 20.991 -2.104 1.00 10.85 84 GLY A C 1
ATOM 654 O O . GLY A 1 92 ? -11.798 19.858 -2.585 1.00 12.19 84 GLY A O 1
ATOM 655 N N . VAL A 1 93 ? -12.901 21.287 -1.254 1.00 9.83 85 VAL A N 1
ATOM 656 C CA . VAL A 1 93 ? -13.858 20.284 -0.812 1.00 9.50 85 VAL A CA 1
ATOM 657 C C . VAL A 1 93 ? -15.082 20.308 -1.714 1.00 8.67 85 VAL A C 1
ATOM 658 O O . VAL A 1 93 ? -15.580 21.373 -2.097 1.00 10.28 85 VAL A O 1
ATOM 662 N N . LEU A 1 94 ? -15.561 19.120 -2.066 1.00 8.81 86 LEU A N 1
ATOM 663 C CA . LEU A 1 94 ? -16.799 18.934 -2.816 1.00 8.51 86 LEU A CA 1
ATOM 664 C C . LEU A 1 94 ? -17.632 17.964 -1.984 1.00 7.83 86 LEU A C 1
ATOM 665 O O . LEU A 1 94 ? -17.348 16.764 -1.948 1.00 8.24 86 LEU A O 1
ATOM 670 N N . ALA A 1 95 ? -18.637 18.483 -1.283 1.00 7.30 87 ALA A N 1
ATOM 671 C CA . ALA A 1 95 ? -19.392 17.701 -0.313 1.00 7.80 87 ALA A CA 1
ATOM 672 C C . ALA A 1 95 ? -20.791 17.405 -0.841 1.00 7.34 87 ALA A C 1
ATOM 673 O O . ALA A 1 95 ? -21.526 18.325 -1.226 1.00 7.96 87 ALA A O 1
ATOM 675 N N . ALA A 1 96 ? -21.148 16.120 -0.856 1.00 7.71 88 ALA A N 1
ATOM 676 C CA . ALA A 1 96 ? -22.402 15.639 -1.415 1.00 8.01 88 ALA A CA 1
ATOM 677 C C . ALA A 1 96 ? -23.275 15.055 -0.318 1.00 7.18 88 ALA A C 1
ATOM 678 O O . ALA A 1 96 ? -22.841 14.163 0.418 1.00 8.20 88 ALA A O 1
ATOM 680 N N . LEU A 1 97 ? -24.516 15.524 -0.246 1.00 7.34 89 LEU A N 1
ATOM 681 C CA A LEU A 1 97 ? -25.499 14.985 0.683 0.53 7.53 89 LEU A CA 1
ATOM 682 C CA B LEU A 1 97 ? -25.508 14.994 0.679 0.47 7.23 89 LEU A CA 1
ATOM 683 C C . LEU A 1 97 ? -26.246 13.850 -0.009 1.00 7.07 89 LEU A C 1
ATOM 684 O O . LEU A 1 97 ? -26.891 14.057 -1.043 1.00 7.61 89 LEU A O 1
ATOM 693 N N . VAL A 1 98 ? -26.144 12.649 0.555 1.00 7.14 90 VAL A N 1
ATOM 694 C CA . VAL A 1 98 ? -26.771 11.461 -0.011 1.00 7.41 90 VAL A CA 1
ATOM 695 C C . VAL A 1 98 ? -27.629 10.823 1.070 1.00 7.63 90 VAL A C 1
ATOM 696 O O . VAL A 1 98 ? -27.119 10.469 2.141 1.00 7.57 90 VAL A O 1
ATOM 700 N N . VAL A 1 99 ? -28.921 10.645 0.775 1.00 8.87 91 VAL A N 1
ATOM 701 C CA . VAL A 1 99 ? -29.869 10.021 1.689 1.00 8.97 91 VAL A CA 1
ATOM 702 C C . VAL A 1 99 ? -30.502 8.762 1.109 1.00 10.18 91 VAL A C 1
ATOM 703 O O . VAL A 1 99 ? -31.378 8.174 1.737 1.00 12.83 91 VAL A O 1
ATOM 707 N N . SER A 1 100 ? -30.065 8.327 -0.068 1.00 10.24 92 SER A N 1
ATOM 708 C CA . SER A 1 100 ? -30.584 7.122 -0.695 1.00 11.96 92 SER A CA 1
ATOM 709 C C . SER A 1 100 ? -29.447 6.426 -1.418 1.00 12.59 92 SER A C 1
ATOM 710 O O . SER A 1 100 ? -28.642 7.073 -2.089 1.00 12.58 92 SER A O 1
ATOM 713 N N . GLU A 1 101 ? -29.403 5.098 -1.311 1.00 14.79 93 GLU A N 1
ATOM 714 C CA . GLU A 1 101 ? -28.465 4.347 -2.131 1.00 17.38 93 GLU A CA 1
ATOM 715 C C . GLU A 1 101 ? -28.599 4.684 -3.614 1.00 18.88 93 GLU A C 1
ATOM 716 O O . GLU A 1 101 ? -27.619 4.562 -4.355 1.00 20.29 93 GLU A O 1
ATOM 718 N N . LYS A 1 102 ? -29.775 5.148 -4.055 1.00 17.93 94 LYS A N 1
ATOM 719 C CA . LYS A 1 102 ? -30.018 5.416 -5.472 1.00 19.13 94 LYS A CA 1
ATOM 720 C C . LYS A 1 102 ? -29.192 6.572 -6.029 1.00 15.89 94 LYS A C 1
ATOM 721 O O . LYS A 1 102 ? -28.996 6.638 -7.250 1.00 16.58 94 LYS A O 1
ATOM 727 N N . THR A 1 103 ? -28.719 7.492 -5.189 1.00 13.76 95 THR A N 1
ATOM 728 C CA . THR A 1 103 ? -27.870 8.573 -5.669 1.00 12.27 95 THR A CA 1
ATOM 729 C C . THR A 1 103 ? -26.429 8.471 -5.177 1.00 11.21 95 THR A C 1
ATOM 730 O O . THR A 1 103 ? -25.636 9.366 -5.474 1.00 10.92 95 THR A O 1
ATOM 734 N N . ALA A 1 104 ? -26.061 7.402 -4.451 1.00 10.45 96 ALA A N 1
ATOM 735 C CA . ALA A 1 104 ? -24.752 7.366 -3.799 1.00 10.15 96 ALA A CA 1
ATOM 736 C C . ALA A 1 104 ? -23.611 7.314 -4.809 1.00 10.06 96 ALA A C 1
ATOM 737 O O . ALA A 1 104 ? -22.646 8.078 -4.701 1.00 10.40 96 ALA A O 1
ATOM 739 N N . ALA A 1 105 ? -23.681 6.393 -5.773 1.00 10.44 97 ALA A N 1
ATOM 740 C CA . ALA A 1 105 ? -22.614 6.300 -6.763 1.00 10.68 97 ALA A CA 1
ATOM 741 C C . ALA A 1 105 ? -22.496 7.581 -7.576 1.00 10.41 97 ALA A C 1
ATOM 742 O O . ALA A 1 105 ? -21.384 8.007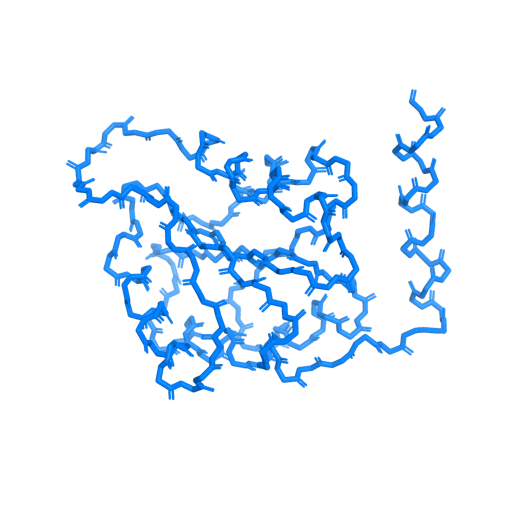 -7.907 1.00 9.93 97 ALA A O 1
ATOM 744 N N . LEU A 1 106 ? -23.631 8.209 -7.907 1.00 10.12 98 LEU A N 1
ATOM 745 C CA . LEU A 1 106 ? -23.615 9.413 -8.734 1.00 9.32 98 LEU A CA 1
ATOM 746 C C . LEU A 1 106 ? -22.836 10.543 -8.078 1.00 8.74 98 LEU A C 1
ATOM 747 O O . LEU A 1 106 ? -22.233 11.364 -8.778 1.00 8.89 98 LEU A O 1
ATOM 752 N N . ALA A 1 107 ? -22.845 10.612 -6.742 1.00 9.03 99 ALA A N 1
ATOM 753 C CA . ALA A 1 107 ? -22.105 11.665 -6.054 1.00 9.22 99 ALA A CA 1
ATOM 754 C C . ALA A 1 107 ? -20.622 11.597 -6.379 1.00 9.99 99 ALA A C 1
ATOM 755 O O . ALA A 1 107 ? -19.946 12.630 -6.413 1.00 10.96 99 ALA A O 1
ATOM 757 N N . ARG A 1 108 ? -20.099 10.394 -6.604 1.00 10.31 100 ARG A N 1
ATOM 758 C CA A ARG A 1 108 ? -18.727 10.203 -7.052 0.65 11.29 100 ARG A CA 1
ATOM 759 C CA B ARG A 1 108 ? -18.724 10.224 -7.058 0.35 11.59 100 ARG A CA 1
ATOM 760 C C . ARG A 1 108 ? -18.622 10.315 -8.574 1.00 10.62 100 ARG A C 1
ATOM 761 O O . ARG A 1 108 ? -17.770 11.040 -9.096 1.00 11.75 100 ARG A O 1
ATOM 776 N N . GLN A 1 109 ? -19.497 9.599 -9.289 1.00 9.77 101 GLN A N 1
ATOM 777 C CA . GLN A 1 109 ? -19.394 9.471 -10.743 1.00 9.86 101 GLN A CA 1
ATOM 778 C C . GLN A 1 109 ? -19.499 10.818 -11.443 1.00 9.28 101 GLN A C 1
ATOM 779 O O . GLN A 1 109 ? -18.727 11.109 -12.368 1.00 10.66 101 GLN A O 1
ATOM 785 N N . HIS A 1 110 ? -20.485 11.631 -11.051 1.00 9.26 102 HIS A N 1
ATOM 786 C CA . HIS A 1 110 ? -20.707 12.930 -11.678 1.00 9.44 102 HIS A CA 1
ATOM 787 C C . HIS A 1 110 ? -20.077 14.078 -10.906 1.00 8.94 102 HIS A C 1
ATOM 788 O O . HIS A 1 110 ? -19.494 14.980 -11.511 1.00 10.10 102 HIS A O 1
ATOM 795 N N . ASP A 1 111 ? -20.185 14.078 -9.579 1.00 9.26 103 ASP A N 1
ATOM 796 C CA . ASP A 1 111 ? -19.812 15.254 -8.805 1.00 9.93 103 ASP A CA 1
ATOM 797 C C . ASP A 1 111 ? -18.411 15.187 -8.218 1.00 9.11 103 ASP A C 1
ATOM 798 O O . ASP A 1 111 ? -17.973 16.169 -7.611 1.00 9.80 103 ASP A O 1
ATOM 803 N N . ASN A 1 112 ? -17.715 14.058 -8.364 1.00 9.77 104 ASN A N 1
ATOM 804 C CA . ASN A 1 112 ? -16.362 13.878 -7.831 1.00 10.93 104 ASN A CA 1
ATOM 805 C C . ASN A 1 112 ? -16.268 14.259 -6.355 1.00 9.62 104 ASN A C 1
ATOM 806 O O . ASN A 1 112 ? -15.267 14.809 -5.899 1.00 10.04 104 ASN A O 1
ATOM 811 N N . ALA A 1 113 ? -17.317 13.968 -5.592 1.00 9.04 105 ALA A N 1
ATOM 812 C CA . ALA A 1 113 ? -17.330 14.421 -4.210 1.00 8.86 105 ALA A CA 1
ATOM 813 C C . ALA A 1 113 ? -16.172 13.807 -3.437 1.00 8.54 105 ALA A C 1
ATOM 814 O O . ALA A 1 113 ? -15.856 12.628 -3.598 1.00 9.79 105 ALA A O 1
ATOM 816 N N . ASN A 1 114 ? -15.540 14.611 -2.585 1.00 8.28 106 ASN A N 1
ATOM 817 C CA . ASN A 1 114 ? -14.564 14.079 -1.644 1.00 8.32 106 ASN A CA 1
ATOM 818 C C . ASN A 1 114 ? -15.048 14.091 -0.203 1.00 7.92 106 ASN A C 1
ATOM 819 O O . ASN A 1 114 ? -14.317 13.631 0.680 1.00 8.79 106 ASN A O 1
ATOM 824 N N . VAL A 1 115 ? -16.273 14.559 0.048 1.00 8.00 107 VAL A N 1
ATOM 825 C CA . VAL A 1 115 ? -16.898 14.473 1.357 1.00 7.82 107 VAL A CA 1
ATOM 826 C C . VAL A 1 115 ? -18.329 13.993 1.160 1.00 7.78 107 VAL A C 1
ATOM 827 O O . VAL A 1 115 ? -19.077 14.555 0.346 1.00 8.81 107 VAL A O 1
ATOM 831 N N . LEU A 1 116 ? -18.688 12.937 1.883 1.00 7.23 108 LEU A N 1
ATOM 832 C CA . LEU A 1 116 ? -20.009 12.335 1.857 1.00 7.64 108 LEU A CA 1
ATOM 833 C C . LEU A 1 116 ? -20.734 12.754 3.128 1.00 7.11 108 LEU A C 1
ATOM 834 O O . LEU A 1 116 ? -20.230 12.527 4.234 1.00 7.74 108 LEU A O 1
ATOM 839 N N . CYS A 1 117 ? -21.910 13.359 2.967 1.00 7.20 109 CYS A N 1
ATOM 840 C CA . CYS A 1 117 ? -22.723 13.846 4.073 1.00 7.13 109 CYS A CA 1
ATOM 841 C C . CYS A 1 117 ? -23.970 12.984 4.200 1.00 7.27 109 CYS A C 1
ATOM 842 O O . CYS A 1 117 ? -24.641 12.701 3.196 1.00 7.77 109 CYS A O 1
ATOM 845 N N . LEU A 1 118 ? -24.272 12.583 5.439 1.00 6.85 110 LEU A N 1
ATOM 846 C CA . LEU A 1 118 ? -25.290 11.591 5.744 1.00 7.06 110 LEU A CA 1
ATOM 847 C C . LEU A 1 118 ? -26.216 12.106 6.837 1.00 6.63 110 LEU A C 1
ATOM 848 O O . LEU A 1 118 ? -25.824 12.907 7.695 1.00 7.48 110 LEU A O 1
ATOM 853 N N . SER A 1 119 ? -27.438 11.589 6.810 1.00 6.74 111 SER A N 1
ATOM 854 C CA . SER A 1 119 ? -28.474 11.874 7.793 1.00 7.14 111 SER A CA 1
ATOM 855 C C . SER A 1 119 ? -28.524 10.790 8.865 1.00 7.03 111 SER A C 1
ATOM 856 O O . SER A 1 119 ? -28.674 9.605 8.549 1.00 8.22 111 SER A O 1
ATOM 859 N N . SER A 1 120 ? -28.473 11.205 10.129 1.00 7.31 112 SER A N 1
ATOM 860 C CA . SER A 1 120 ? -28.636 10.297 11.254 1.00 8.06 112 SER A CA 1
ATOM 861 C C . SER A 1 120 ? -30.091 10.095 11.658 1.00 8.48 112 SER A C 1
ATOM 862 O O . SER A 1 120 ? -30.406 9.070 12.270 1.00 9.19 112 SER A O 1
ATOM 865 N N . ARG A 1 121 ? -30.977 11.052 11.363 1.00 7.44 113 ARG A N 1
ATOM 866 C CA . ARG A 1 121 ? -32.347 11.017 11.862 1.00 8.04 113 ARG A CA 1
ATOM 867 C C . ARG A 1 121 ? -33.361 10.509 10.847 1.00 8.46 113 ARG A C 1
ATOM 868 O O . ARG A 1 121 ? -34.474 10.151 11.247 1.00 9.18 113 ARG A O 1
ATOM 876 N N . PHE A 1 122 ? -33.014 10.472 9.557 1.00 8.16 114 PHE A N 1
ATOM 877 C CA . PHE A 1 122 ? -33.983 10.189 8.508 1.00 8.67 114 PHE A CA 1
ATOM 878 C C . PHE A 1 122 ? -33.596 9.019 7.622 1.00 9.24 114 PHE A C 1
ATOM 879 O O . PHE A 1 122 ? -34.358 8.673 6.710 1.00 10.64 114 PHE A O 1
ATOM 887 N N . VAL A 1 123 ? -32.449 8.400 7.873 1.00 8.62 115 VAL A N 1
ATOM 888 C CA . VAL A 1 123 ? -31.934 7.297 7.074 1.00 8.91 115 VAL A CA 1
ATOM 889 C C . VAL A 1 123 ? -31.459 6.229 8.049 1.00 9.50 115 VAL A C 1
ATOM 890 O O . VAL A 1 123 ? -30.872 6.551 9.087 1.00 9.11 115 VAL A O 1
ATOM 894 N N . THR A 1 124 ? -31.757 4.966 7.747 1.00 9.35 116 THR A N 1
ATOM 895 C CA . THR A 1 124 ? -31.404 3.891 8.666 1.00 10.11 116 THR A CA 1
ATOM 896 C C . THR A 1 124 ? -29.902 3.618 8.617 1.00 9.50 116 THR A C 1
ATOM 897 O O . THR A 1 124 ? -29.208 3.969 7.658 1.00 9.28 116 THR A O 1
ATOM 901 N N . ASP A 1 125 ? -29.404 2.963 9.671 1.00 10.70 117 ASP A N 1
ATOM 902 C CA . ASP A 1 125 ? -28.002 2.550 9.685 1.00 11.42 117 ASP A CA 1
ATOM 903 C C . ASP A 1 125 ? -27.676 1.682 8.481 1.00 10.70 117 ASP A C 1
ATOM 904 O O . ASP A 1 125 ? -26.627 1.850 7.850 1.00 10.19 117 ASP A O 1
ATOM 909 N N . SER A 1 126 ? -28.553 0.725 8.169 1.00 10.58 118 SER A N 1
ATOM 910 C CA . SER A 1 126 ? -28.306 -0.171 7.048 1.00 11.34 118 SER A CA 1
ATOM 911 C C . SER A 1 126 ? -28.181 0.599 5.743 1.00 10.42 118 SER A C 1
ATOM 912 O O . SER A 1 126 ? -27.268 0.349 4.948 1.00 10.70 118 SER A O 1
ATOM 915 N N . GLU A 1 127 ? -29.101 1.534 5.494 1.00 9.66 119 GLU A N 1
ATOM 916 C CA A GLU A 1 127 ? -29.043 2.303 4.255 0.57 9.39 119 GLU A CA 1
ATOM 917 C CA B GLU A 1 127 ? -29.033 2.285 4.249 0.43 10.11 119 GLU A CA 1
ATOM 918 C C . GLU A 1 127 ? -27.795 3.174 4.208 1.00 8.82 119 GLU A C 1
ATOM 919 O O . GLU A 1 127 ? -27.164 3.313 3.151 1.00 9.32 119 GLU A O 1
ATOM 930 N N . ASN A 1 128 ? -27.419 3.767 5.347 1.00 8.84 120 ASN A N 1
ATOM 931 C CA . ASN A 1 128 ? -26.206 4.579 5.377 1.00 8.70 120 ASN A CA 1
ATOM 932 C C . ASN A 1 128 ? -24.958 3.753 5.068 1.00 8.16 120 ASN A C 1
ATOM 933 O O . ASN A 1 128 ? -24.061 4.226 4.366 1.00 8.78 120 ASN A O 1
ATOM 938 N N . ILE A 1 129 ? -24.874 2.519 5.576 1.00 8.92 121 ILE A N 1
ATOM 939 C CA . ILE A 1 129 ? -23.739 1.666 5.216 1.00 9.19 121 ILE A CA 1
ATOM 940 C C . ILE A 1 129 ? -23.717 1.402 3.715 1.00 8.90 121 ILE A C 1
ATOM 941 O O . ILE A 1 129 ? -22.656 1.422 3.078 1.00 9.43 121 ILE A O 1
ATOM 946 N N . LYS A 1 130 ? -24.886 1.138 3.126 1.00 9.61 122 LYS A N 1
ATOM 947 C CA . LYS A 1 130 ? -24.941 0.896 1.685 1.00 9.96 122 LYS A CA 1
ATOM 948 C C . LYS A 1 130 ? -24.517 2.129 0.898 1.00 9.45 122 LYS A C 1
ATOM 949 O O . LYS A 1 130 ? -23.846 2.018 -0.137 1.00 9.94 122 LYS A O 1
ATOM 955 N N . ILE A 1 131 ? -24.929 3.309 1.363 1.00 8.93 123 ILE A N 1
ATOM 956 C CA . ILE A 1 131 ? -24.522 4.558 0.726 1.00 9.14 123 ILE A CA 1
ATOM 957 C C . ILE A 1 131 ? -23.006 4.698 0.761 1.00 8.98 123 ILE A C 1
ATOM 958 O O . ILE A 1 131 ? -22.366 4.997 -0.254 1.00 9.24 123 ILE A O 1
ATOM 963 N N . VAL A 1 132 ? -22.416 4.491 1.942 1.00 8.81 124 VAL A N 1
ATOM 964 C CA . VAL A 1 132 ? -20.963 4.562 2.089 1.00 9.03 124 VAL A CA 1
ATOM 965 C C . VAL A 1 132 ? -20.280 3.589 1.138 1.00 9.49 124 VAL A C 1
ATOM 966 O O . VAL A 1 132 ? -19.342 3.950 0.417 1.00 10.33 124 VAL A O 1
ATOM 970 N N . ASP A 1 133 ? -20.737 2.335 1.122 1.00 9.66 125 ASP A N 1
ATOM 971 C CA . ASP A 1 133 ? -20.079 1.332 0.289 1.00 10.85 125 ASP A CA 1
ATOM 972 C C . ASP A 1 133 ? -20.141 1.704 -1.189 1.00 11.22 125 ASP A C 1
ATOM 973 O O . ASP A 1 133 ? -19.145 1.571 -1.912 1.00 12.00 125 ASP A O 1
ATOM 978 N N . ASP A 1 134 ? -21.303 2.163 -1.662 1.00 11.00 126 ASP A N 1
ATOM 979 C CA . ASP A 1 134 ? -21.427 2.479 -3.083 1.00 13.17 126 ASP A CA 1
ATOM 980 C C . ASP A 1 134 ? -20.652 3.740 -3.444 1.00 13.57 126 ASP A C 1
ATOM 981 O O . ASP A 1 134 ? -20.092 3.837 -4.542 1.00 16.13 126 ASP A O 1
ATOM 986 N N . PHE A 1 135 ? -20.608 4.713 -2.531 1.00 12.74 127 PHE A N 1
ATOM 987 C CA . PHE A 1 135 ? -19.807 5.912 -2.748 1.00 13.34 127 PHE A CA 1
ATOM 988 C C . PHE A 1 135 ? -18.330 5.563 -2.888 1.00 13.28 127 PHE A C 1
ATOM 989 O O . PHE A 1 135 ? -17.648 6.065 -3.789 1.00 14.72 127 PHE A O 1
ATOM 997 N N . LEU A 1 136 ? -17.828 4.676 -2.025 1.00 13.11 128 LEU A N 1
ATOM 998 C CA . LEU A 1 136 ? -16.414 4.317 -2.069 1.00 13.72 128 LEU A CA 1
ATOM 999 C C . LEU A 1 136 ? -16.080 3.444 -3.272 1.00 14.13 128 LEU A C 1
ATOM 1000 O O . LEU A 1 136 ? -14.971 3.535 -3.811 1.00 16.89 128 LEU A O 1
ATOM 1005 N N . LYS A 1 137 ? -17.015 2.595 -3.702 1.00 14.16 129 LYS A N 1
ATOM 1006 C CA . LYS A 1 137 ? -16.779 1.713 -4.841 1.00 16.32 129 LYS A CA 1
ATOM 1007 C C . LYS A 1 137 ? -16.842 2.454 -6.172 1.00 17.22 129 LYS A C 1
ATOM 1008 O O . LYS A 1 137 ? -16.183 2.045 -7.134 1.00 18.13 129 LYS A O 1
ATOM 1014 N N . ALA A 1 138 ? -17.625 3.525 -6.250 1.00 15.94 130 ALA A N 1
ATOM 1015 C CA . ALA A 1 138 ? -17.804 4.250 -7.493 1.00 16.69 130 ALA A CA 1
ATOM 1016 C C . ALA A 1 138 ? -16.539 5.028 -7.849 1.00 17.01 130 ALA A C 1
ATOM 1017 O O . ALA A 1 138 ? -15.692 5.316 -7.000 1.00 18.48 130 ALA A O 1
ATOM 1019 N N . ASN A 1 139 ? -16.422 5.365 -9.133 1.00 17.61 131 ASN A N 1
ATOM 1020 C CA . ASN A 1 139 ? -15.310 6.149 -9.651 1.00 18.96 131 ASN A CA 1
ATOM 1021 C C . ASN A 1 139 ? -15.843 7.356 -10.410 1.00 16.65 131 ASN A C 1
ATOM 1022 O O . ASN A 1 139 ? -16.874 7.276 -11.085 1.00 16.93 131 ASN A O 1
ATOM 1027 N N . PHE A 1 140 ? -15.130 8.474 -10.293 1.00 14.55 132 PHE A N 1
ATOM 1028 C CA . PHE A 1 140 ? -15.448 9.664 -11.071 1.00 13.01 132 PHE A CA 1
ATOM 1029 C C . PHE A 1 140 ? -15.364 9.346 -12.561 1.00 12.77 132 PHE A C 1
ATOM 1030 O O . PHE A 1 140 ? -14.409 8.710 -13.018 1.00 15.09 132 PHE A O 1
ATOM 1038 N N . GLU A 1 141 ? -16.373 9.779 -13.319 1.00 12.30 133 GLU A N 1
ATOM 1039 C CA . GLU A 1 141 ? -16.472 9.462 -14.740 1.00 12.40 133 GLU A CA 1
ATOM 1040 C C . GLU A 1 141 ? -15.816 10.501 -15.650 1.00 12.52 133 GLU A C 1
ATOM 1041 O O . GLU A 1 141 ? -15.718 10.266 -16.860 1.00 14.97 133 GLU A O 1
ATOM 1047 N N . GLY A 1 142 ? -15.341 11.621 -15.104 1.00 13.46 134 GLY A N 1
ATOM 1048 C CA . GLY A 1 142 ? -14.588 12.587 -15.886 1.00 13.74 134 GLY A CA 1
ATOM 1049 C C . GLY A 1 142 ? -15.393 13.179 -17.030 1.00 13.29 134 GLY A C 1
ATOM 1050 O O . GLY A 1 142 ? -16.614 13.318 -16.968 1.00 12.36 134 GLY A O 1
ATOM 1051 N N . GLY A 1 143 ? -14.691 13.539 -18.098 1.00 14.10 135 GLY A N 1
ATOM 1052 C CA . GLY A 1 143 ? -15.375 14.049 -19.276 1.00 14.33 135 GLY A CA 1
ATOM 1053 C C . GLY A 1 143 ? -16.102 15.346 -18.986 1.00 13.36 135 GLY A C 1
ATOM 1054 O O . GLY A 1 143 ? -15.555 16.281 -18.388 1.00 13.79 135 GLY A O 1
ATOM 1055 N N . ARG A 1 144 ? -17.374 15.401 -19.401 1.00 12.79 136 ARG A N 1
ATOM 1056 C CA . ARG A 1 144 ? -18.183 16.590 -19.146 1.00 11.46 136 ARG A CA 1
ATOM 1057 C C . ARG A 1 144 ? -18.239 16.921 -17.662 1.00 11.76 136 ARG A C 1
ATOM 1058 O O . ARG A 1 144 ? -18.348 18.096 -17.285 1.00 12.31 136 ARG A O 1
ATOM 1066 N N . HIS A 1 145 ? -18.161 15.905 -16.805 1.00 10.86 137 HIS A N 1
ATOM 1067 C CA . HIS A 1 145 ? -18.218 16.159 -15.374 1.00 10.80 137 HIS A CA 1
ATOM 1068 C C . HIS A 1 145 ? -16.969 16.869 -14.886 1.00 11.77 137 HIS A C 1
ATOM 1069 O O . HIS A 1 145 ? -17.046 17.676 -13.952 1.00 12.13 137 HIS A O 1
ATOM 1076 N N . GLN A 1 146 ? -15.818 16.582 -15.497 1.00 11.92 138 GLN A N 1
ATOM 1077 C CA . GLN A 1 146 ? -14.605 17.314 -15.151 1.00 12.65 138 GLN A CA 1
ATOM 1078 C C . GLN A 1 146 ? -14.728 18.788 -15.517 1.00 12.44 138 GLN A C 1
ATOM 1079 O O . GLN A 1 146 ? -14.304 19.660 -14.752 1.00 12.07 138 GLN A O 1
ATOM 1085 N N . ARG A 1 147 ? -15.301 19.084 -16.686 1.00 12.20 139 ARG A N 1
ATOM 1086 C CA . ARG A 1 147 ? -15.497 20.473 -17.083 1.00 12.68 139 ARG A CA 1
ATOM 1087 C C . ARG A 1 147 ? -16.350 21.215 -16.061 1.00 11.96 139 ARG A C 1
ATOM 1088 O O . ARG A 1 147 ? -16.077 22.375 -15.728 1.00 12.23 139 ARG A O 1
ATOM 1096 N N . ARG A 1 148 ? -17.381 20.554 -15.540 1.00 10.07 140 ARG A N 1
ATOM 1097 C CA . ARG A 1 148 ? -18.265 21.192 -14.572 1.00 9.62 140 ARG A CA 1
ATOM 1098 C C . ARG A 1 148 ? -17.575 21.400 -13.228 1.00 9.93 140 ARG A C 1
ATOM 1099 O O . ARG A 1 148 ? -17.627 22.497 -12.660 1.00 9.88 140 ARG A O 1
ATOM 1107 N N . ILE A 1 149 ? -16.915 20.364 -12.699 1.00 10.01 141 ILE A N 1
ATOM 1108 C CA A ILE A 1 149 ? -16.187 20.503 -11.438 0.65 12.64 141 ILE A CA 1
ATOM 1109 C CA B ILE A 1 149 ? -16.241 20.563 -11.424 0.35 11.72 141 ILE A CA 1
ATOM 1110 C C . ILE A 1 149 ? -15.126 21.594 -11.550 1.00 11.66 141 ILE A C 1
ATOM 1111 O O . ILE A 1 149 ? -14.902 22.376 -10.617 1.00 11.75 141 ILE A O 1
ATOM 1120 N N . ASP A 1 150 ? -14.449 21.659 -12.704 1.00 11.57 142 ASP A N 1
ATOM 1121 C CA . ASP A 1 150 ? -13.437 22.694 -12.912 1.00 12.46 142 ASP A CA 1
ATOM 1122 C C . ASP A 1 150 ? -14.024 24.089 -12.737 1.00 12.05 142 ASP A C 1
ATOM 1123 O O . ASP A 1 150 ? -13.343 24.998 -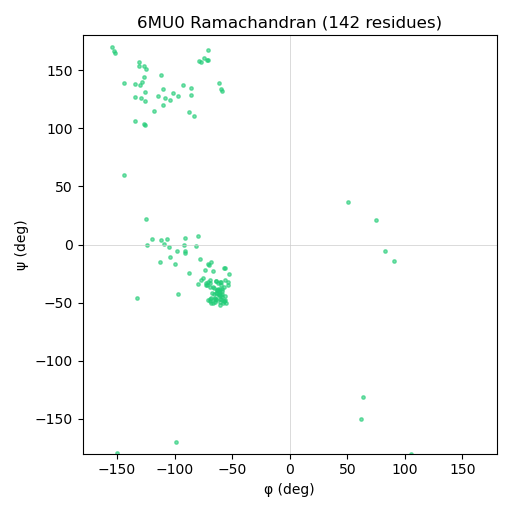12.251 1.00 12.77 142 ASP A O 1
ATOM 1128 N N . LYS A 1 151 ? -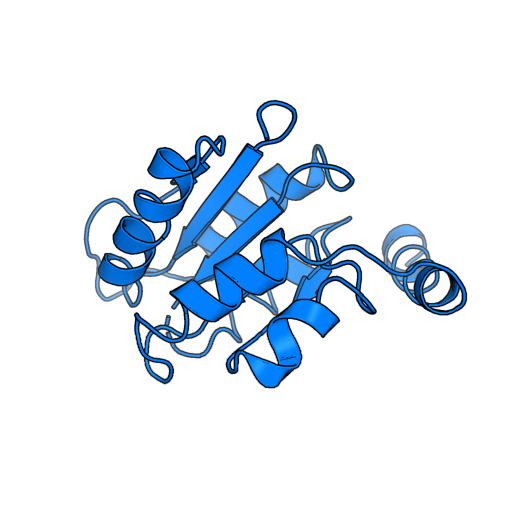15.275 24.289 -13.159 1.00 11.97 143 LYS A N 1
ATOM 1129 C CA . LYS A 1 151 ? -15.905 25.598 -13.000 1.00 12.20 143 LYS A CA 1
ATOM 1130 C C . LYS A 1 151 ? -16.124 25.940 -11.530 1.00 12.03 143 LYS A C 1
ATOM 1131 O O . LYS A 1 151 ? -16.007 27.107 -11.135 1.00 12.19 143 LYS A O 1
ATO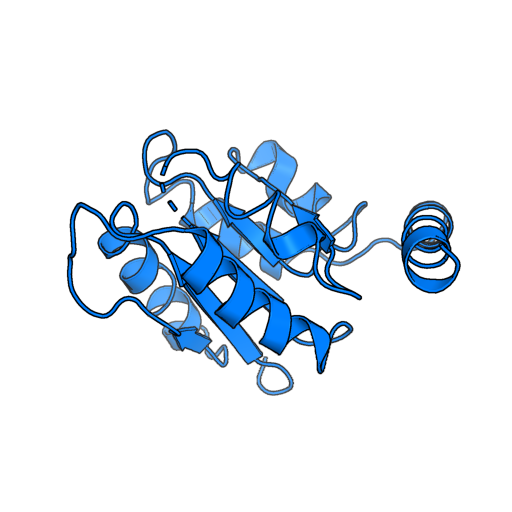M 1137 N N . ILE A 1 152 ? -16.469 24.945 -10.709 1.00 11.21 144 ILE A N 1
ATOM 1138 C CA . ILE A 1 152 ? -16.628 25.183 -9.275 1.00 11.34 144 ILE A CA 1
ATOM 1139 C C . ILE A 1 152 ? -15.289 25.556 -8.657 1.00 12.38 144 ILE A C 1
ATOM 1140 O O . ILE A 1 152 ? -15.184 26.504 -7.867 1.00 12.65 144 ILE A O 1
ATOM 1145 N N . ILE A 1 153 ? -14.253 24.786 -8.994 1.00 12.88 145 ILE A N 1
ATOM 1146 C CA A ILE A 1 153 ? -12.923 25.041 -8.457 0.55 13.51 145 ILE A CA 1
ATOM 1147 C CA B ILE A 1 153 ? -12.907 25.033 -8.482 0.45 13.91 145 ILE A CA 1
ATOM 1148 C C . ILE A 1 153 ? -12.434 26.425 -8.869 1.00 13.89 145 ILE A C 1
ATOM 1149 O O . ILE A 1 153 ? -11.866 27.159 -8.052 1.00 14.39 145 ILE A O 1
ATOM 1158 N N . ARG A 1 154 ? -12.655 26.806 -10.129 1.00 13.21 146 ARG A N 1
ATOM 1159 C CA . ARG A 1 154 ? -12.227 28.121 -10.593 1.00 14.24 146 ARG A CA 1
ATOM 1160 C C . ARG A 1 154 ? -12.945 29.240 -9.850 1.00 14.18 146 ARG A C 1
ATOM 1161 O O . ARG A 1 154 ? -12.328 30.248 -9.489 1.00 15.27 146 ARG A O 1
ATOM 1169 N N . TYR A 1 155 ? -14.251 29.089 -9.621 1.00 13.83 147 TYR A N 1
ATOM 1170 C CA . TYR A 1 155 ? -14.980 30.105 -8.870 1.00 12.93 147 TYR A CA 1
ATOM 1171 C C . TYR A 1 155 ? -14.366 30.310 -7.491 1.00 12.47 147 TYR A C 1
ATOM 1172 O O . TYR A 1 155 ? -14.110 31.445 -7.077 1.00 12.73 147 TYR A O 1
ATOM 1181 N N . GLU A 1 156 ? -14.147 29.223 -6.746 1.00 13.64 148 GLU A N 1
ATOM 1182 C CA . GLU A 1 156 ? -13.685 29.417 -5.373 1.00 16.07 148 GLU A CA 1
ATOM 1183 C C . GLU A 1 156 ? -12.262 29.957 -5.332 1.00 17.28 148 GLU A C 1
ATOM 1184 O O . GLU A 1 156 ? -11.914 30.711 -4.418 1.00 17.81 148 GLU A O 1
ATOM 1190 N N . LYS A 1 157 ? -11.439 29.617 -6.327 1.00 17.33 149 LYS A N 1
ATOM 1191 C CA . LYS A 1 157 ? -10.064 30.099 -6.354 1.00 19.85 149 LYS A CA 1
ATOM 1192 C C . LYS A 1 157 ? -9.959 31.552 -6.799 1.00 21.35 149 LYS A C 1
ATOM 1193 O O . LYS A 1 157 ? -9.034 32.250 -6.375 1.00 22.17 149 LYS A O 1
ATOM 1199 N N . GLU A 1 158 ? -10.869 32.023 -7.653 1.00 22.77 150 GLU A N 1
ATOM 1200 C CA . GLU A 1 158 ? -10.750 33.346 -8.257 1.00 25.86 150 GLU A CA 1
ATOM 1201 C C . GLU A 1 158 ? -11.686 34.387 -7.653 1.00 26.37 150 GLU A C 1
ATOM 1202 O O . GLU A 1 158 ? -11.525 35.579 -7.939 1.00 27.67 150 GLU A O 1
ATOM 1208 N N . THR A 1 159 ? -12.646 33.977 -6.831 1.00 27.92 151 THR A N 1
ATOM 1209 C CA . THR A 1 159 ? -13.569 34.917 -6.205 1.00 29.40 151 THR A CA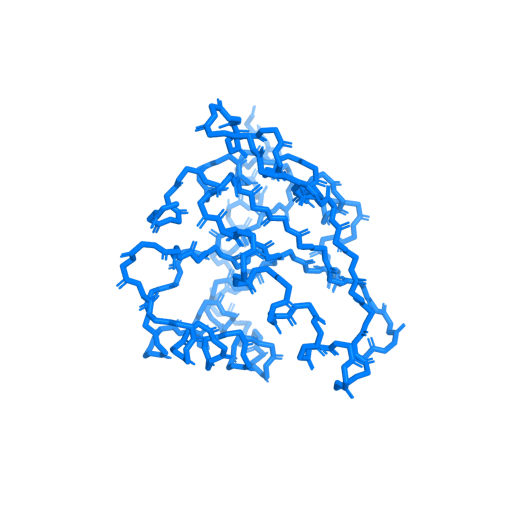 1
ATOM 1210 C C . THR A 1 159 ? -13.158 35.180 -4.758 1.00 32.41 151 THR A C 1
ATOM 1211 O O . THR A 1 159 ? -12.786 36.299 -4.402 1.00 35.81 151 THR A O 1
#

Secondary structure (DSSP, 8-state):
-TTSEEEEE--GGGHHHHHHHHHHHHHTT-EEEE-S--S--TT--HHHHHHHHHHHHHHTTTT-EEEE---SHHHHHHHHTSTT--EEE--SHHHHHHHHHTT--SEEE--SSSS-HHHHHHHHHHHHH-----THHHHHHHHHHHHHHH-

B-factor: mean 15.02, std 9.46, range [6.63, 82.01]

InterPro domains:
  IPR003500 Sugar-phosphate isomerase, RpiB/LacA/LacB family [PF02502] (5-144)
  IPR003500 Sugar-phosphate isomerase, RpiB/LacA/LacB family [PIRSF005384] (4-150)
  IPR003500 Sugar-phosphate isomerase, RpiB/LacA/LacB family [PTHR30345] (3-134)
  IPR003500 Sugar-phosphate isomerase, RpiB/LacA/LacB family [TIGR00689] (5-150)
  IPR004785 Ribose 5-phosphate isomerase B [TIGR01120] (5-145)
  IPR036569 Sugar-phosphate isomerase, RpiB/LacA/LacB superfamily [G3DSA:3.40.1400.10] (1-152)
  IPR036569 Sugar-phosphate isomerase, RpiB/LacA/LacB superfamily [SSF89623] (3-148)

Solvent-accessible surface area: 8129 Å² total

Nearest PDB structures (foldseek):
  3he8-assembly1_A  TM=9.517E-01  e=6.897E-17  Acetivibrio thermocellus ATCC 27405
  2bes-assembly2_C  TM=9.571E-01  e=1.747E-16  Mycobacterium tuberculosis H37Rv
  1o1x-assembly1_A  TM=9.465E-01  e=1.120E-15  Thermotoga maritima
  2vvr-assembly1_A  TM=9.489E-01  e=5.966E-15  Escherichia coli K-12
  6fxs-assembly1_A  TM=9.398E-01  e=9.204E-15  Trypanosoma brucei brucei TREU927